Protein AF-A0AAT9LF57-F1 (afdb_monomer)

Secondary structure (DSSP, 8-state):
--EEEEESSS------SSS--PPEEEEEESS--EE-TTT--EE-TT-S--HHHHHHHHT--EEEE----HHHHHHHHTT-GGG---HHHHHHHHHHHTSS---

InterPro domains:
  IPR027417 P-loop containing nucleoside triphosphate hydrolase [G3DSA:3.40.50.300] (3-96)
  IPR027417 P-loop containing nucleoside triphosphate hydrolase [SSF52540] (7-80)
  IPR033756 Flagellum site-determining protein YlxH/ Fe-S cluster assembling factor NBP35 [PF10609] (22-80)
  IPR044304 Iron-sulfur protein NUBPL-like [PTHR42961] (22-81)

Organism: NCBI:txid3085328

Radius of gyration: 14.83 Å; Cα contacts (8 Å, |Δi|>4): 141; chains: 1; bounding box: 36×30×33 Å

Sequence (103 aa):
MKWVYIHNAVARLNVTDEIGVTPLLGLVENMAWVTCPKCGERIEPFGRAKAEELAQKLGVSVIGSLPLDERLTALADQGKIEEYRAAFLGSVSEIVEGRARPS

Nearest PDB structures (foldseek):
  6oby-assembly1_A  TM=8.305E-01  e=1.460E-06  Archaeoglobus fulgidus
  2ph1-assembly1_A  TM=8.147E-01  e=1.445E-05  Archaeoglobus fulgidus DSM 4304
  8zkc-assembly1_A-2  TM=8.249E-01  e=3.973E-05  Escherichia coli
  6g2g-assembly1_A  TM=6.116E-01  e=5.894E-04  Thermochaetoides thermophila DSM 1495
  6g2g-assembly1_B  TM=6.034E-01  e=1.620E-03  Thermochaetoides thermophila DSM 1495

pLDDT: mean 76.45, std 16.62, range [30.11, 94.06]

Mean predicted aligned error: 7.99 Å

Foldseek 3Di:
DADEAEPDDDDDDDDDPDDDDHDHQAYEYEQQWEQDPPPRDTHRPPDDDPRQVVCVVVVHYHQYYYHPDPVCVVCVVVVNNVPDDDPSVVSVVCSRVVVDHHD

Structure (mmCIF, N/CA/C/O backbone):
data_AF-A0AAT9LF57-F1
#
_entry.id   AF-A0AAT9LF57-F1
#
loop_
_atom_site.group_PDB
_atom_site.id
_atom_site.type_symbol
_atom_site.label_atom_id
_atom_site.label_alt_id
_atom_site.label_comp_id
_atom_site.label_asym_id
_atom_site.label_entity_id
_atom_site.label_seq_id
_atom_site.pdbx_PDB_ins_code
_atom_site.Cartn_x
_atom_site.Cartn_y
_atom_site.Cartn_z
_atom_site.occupancy
_atom_site.B_iso_or_equiv
_atom_site.auth_seq_id
_atom_site.auth_comp_id
_atom_site.auth_asym_id
_atom_site.auth_atom_id
_atom_site.pdbx_PDB_model_num
ATOM 1 N N . MET A 1 1 ? 7.142 -13.370 -15.753 1.00 44.16 1 MET A N 1
ATOM 2 C CA . MET A 1 1 ? 6.696 -13.060 -14.377 1.00 44.16 1 MET A CA 1
ATOM 3 C C . MET A 1 1 ? 6.868 -11.560 -14.170 1.00 44.16 1 MET A C 1
ATOM 5 O O . MET A 1 1 ? 7.870 -11.040 -14.643 1.00 44.16 1 MET A O 1
ATOM 9 N N . LYS A 1 2 ? 5.886 -10.852 -13.605 1.00 49.75 2 LYS A N 1
ATOM 10 C CA . LYS A 1 2 ? 5.921 -9.390 -13.417 1.00 49.75 2 LYS A CA 1
ATOM 11 C C . LYS A 1 2 ? 5.938 -9.070 -11.921 1.00 49.75 2 LYS A C 1
ATOM 13 O O . LYS A 1 2 ? 5.258 -9.767 -11.176 1.00 49.75 2 LYS A O 1
ATOM 18 N N . TRP A 1 3 ? 6.696 -8.055 -11.496 1.00 55.47 3 TRP A N 1
ATOM 19 C CA . TRP A 1 3 ? 6.924 -7.763 -10.073 1.00 55.47 3 TRP A CA 1
ATOM 20 C C . TRP A 1 3 ? 6.423 -6.382 -9.658 1.00 55.47 3 TRP A C 1
ATOM 22 O O . TRP A 1 3 ? 6.528 -5.412 -10.410 1.00 55.47 3 TRP A O 1
ATOM 32 N N . VAL A 1 4 ? 5.940 -6.319 -8.417 1.00 52.47 4 VAL A N 1
ATOM 33 C CA 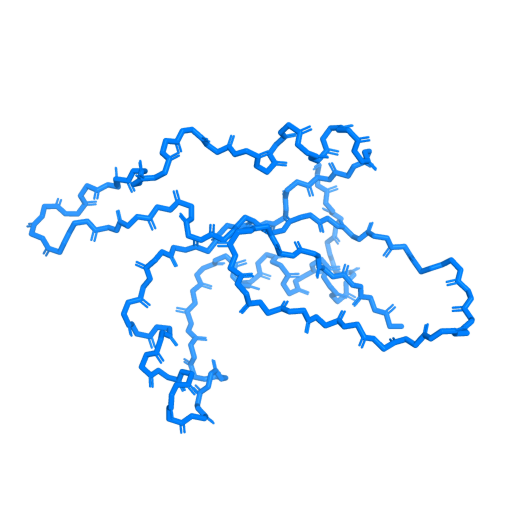. VAL A 1 4 ? 5.503 -5.113 -7.711 1.00 52.47 4 VAL A CA 1
ATOM 34 C C . VAL A 1 4 ? 6.237 -5.067 -6.374 1.00 52.47 4 VAL A C 1
ATOM 36 O O . VAL A 1 4 ? 6.252 -6.062 -5.652 1.00 52.47 4 VAL A O 1
ATOM 39 N N . TYR A 1 5 ? 6.857 -3.932 -6.051 1.00 56.66 5 TYR A N 1
ATOM 40 C CA . TYR A 1 5 ? 7.566 -3.740 -4.784 1.00 56.66 5 TYR A CA 1
ATOM 41 C C . TYR A 1 5 ? 6.692 -2.976 -3.788 1.00 56.66 5 TYR A C 1
ATOM 43 O O . TYR A 1 5 ? 6.117 -1.947 -4.140 1.00 56.66 5 TYR A O 1
ATOM 51 N N . ILE A 1 6 ? 6.622 -3.453 -2.543 1.00 60.81 6 ILE A N 1
ATOM 52 C CA . ILE A 1 6 ? 5.820 -2.845 -1.476 1.00 60.81 6 ILE A CA 1
ATOM 53 C C . ILE A 1 6 ? 6.743 -2.137 -0.474 1.00 60.81 6 ILE A C 1
ATOM 55 O O . ILE A 1 6 ? 7.633 -2.764 0.099 1.00 60.81 6 ILE A O 1
ATOM 59 N N . HIS A 1 7 ? 6.532 -0.840 -0.234 1.00 52.91 7 HIS A N 1
ATOM 60 C CA . HIS A 1 7 ? 7.312 -0.055 0.733 1.00 52.91 7 HIS A CA 1
ATOM 61 C C . HIS A 1 7 ? 6.571 0.062 2.085 1.00 52.91 7 HIS A C 1
ATOM 63 O O . HIS A 1 7 ? 5.416 0.470 2.103 1.00 52.91 7 HIS A O 1
ATOM 69 N N . ASN A 1 8 ? 7.241 -0.258 3.206 1.00 56.06 8 ASN A N 1
ATOM 70 C CA . ASN A 1 8 ? 6.798 -0.111 4.616 1.00 56.06 8 ASN A CA 1
ATOM 71 C C . ASN A 1 8 ? 5.771 -1.114 5.227 1.00 56.06 8 ASN A C 1
ATOM 73 O O . ASN A 1 8 ? 5.212 -0.825 6.280 1.00 56.06 8 ASN A O 1
ATOM 77 N N . ALA A 1 9 ? 5.579 -2.330 4.693 1.00 40.50 9 ALA A N 1
ATOM 78 C CA . ALA A 1 9 ? 5.226 -3.509 5.522 1.00 40.50 9 ALA A CA 1
ATOM 79 C C . ALA A 1 9 ? 6.191 -4.646 5.243 1.00 40.50 9 ALA A C 1
ATOM 81 O O . ALA A 1 9 ? 6.667 -4.822 4.123 1.00 40.50 9 ALA A O 1
ATOM 82 N N . VAL A 1 10 ? 6.437 -5.459 6.264 1.00 36.34 10 VAL A N 1
ATOM 83 C CA . VAL A 1 10 ? 7.127 -6.731 6.099 1.00 36.34 10 VAL A CA 1
ATOM 84 C C . VAL A 1 10 ? 6.244 -7.670 5.271 1.00 36.34 10 VAL A C 1
ATOM 86 O O . VAL A 1 10 ? 5.332 -8.294 5.794 1.00 36.34 10 VAL A O 1
ATOM 89 N N . ALA A 1 11 ? 6.554 -7.782 3.981 1.00 31.45 11 ALA A N 1
ATOM 90 C CA . ALA A 1 11 ? 6.488 -9.021 3.214 1.00 31.45 11 ALA A CA 1
ATOM 91 C C . ALA A 1 11 ? 7.521 -8.933 2.079 1.00 31.45 11 ALA A C 1
ATOM 93 O O . ALA A 1 11 ? 7.311 -8.291 1.052 1.00 31.45 11 ALA A O 1
ATOM 94 N N . ARG A 1 12 ? 8.685 -9.556 2.298 1.00 33.50 12 ARG A N 1
ATOM 95 C CA . ARG A 1 12 ? 9.664 -9.841 1.242 1.00 33.50 12 ARG A CA 1
ATOM 96 C C . ARG A 1 12 ? 9.081 -10.928 0.340 1.00 33.50 12 ARG A C 1
ATOM 98 O O . ARG A 1 12 ? 8.807 -12.018 0.830 1.00 33.50 12 ARG A O 1
ATOM 105 N N . LEU A 1 13 ? 9.008 -10.684 -0.965 1.00 30.11 13 LEU A N 1
ATOM 106 C CA . LEU A 1 13 ? 9.039 -11.760 -1.954 1.00 30.11 13 LEU A CA 1
ATOM 107 C C . LEU A 1 13 ? 10.364 -11.655 -2.700 1.00 30.11 13 LEU A C 1
ATOM 109 O O . LEU A 1 13 ? 10.537 -10.821 -3.581 1.00 30.11 13 LEU A O 1
ATOM 113 N N . ASN A 1 14 ? 11.310 -12.477 -2.254 1.00 35.09 14 ASN A N 1
ATOM 114 C CA . ASN A 1 14 ? 12.622 -12.659 -2.852 1.00 35.09 14 ASN A CA 1
ATOM 115 C C . ASN A 1 14 ? 12.754 -14.147 -3.191 1.00 35.09 14 ASN A C 1
ATOM 117 O O . ASN A 1 14 ? 12.786 -14.958 -2.269 1.00 35.09 14 ASN A O 1
ATOM 121 N N . VAL A 1 15 ? 12.797 -14.488 -4.481 1.00 41.19 15 VAL A N 1
ATOM 122 C CA . VAL A 1 15 ? 13.261 -15.773 -5.050 1.00 41.19 15 VAL A CA 1
ATOM 123 C C . VAL A 1 15 ? 13.661 -15.396 -6.493 1.00 41.19 15 VAL A C 1
ATOM 125 O O . VAL A 1 15 ? 12.796 -14.914 -7.216 1.00 41.19 15 VAL A O 1
ATOM 128 N N . THR A 1 16 ? 14.908 -15.408 -6.973 1.00 37.91 16 THR A N 1
ATOM 129 C CA . THR A 1 16 ? 16.064 -16.308 -6.796 1.00 37.91 16 THR A CA 1
ATOM 130 C C . THR A 1 16 ? 17.396 -15.589 -7.075 1.00 37.91 16 THR A C 1
ATOM 132 O O . THR A 1 16 ? 17.428 -14.606 -7.810 1.00 37.91 16 THR A O 1
ATOM 135 N N . ASP A 1 17 ? 18.501 -16.154 -6.577 1.00 49.41 17 ASP A N 1
ATOM 136 C CA . ASP A 1 17 ? 19.908 -15.774 -6.830 1.00 49.41 17 ASP A CA 1
ATOM 137 C C . ASP A 1 17 ? 20.430 -16.055 -8.260 1.00 49.41 17 ASP A C 1
ATOM 139 O O . ASP A 1 17 ? 21.631 -16.032 -8.515 1.00 49.41 17 ASP A O 1
ATOM 143 N N . GLU A 1 18 ? 19.557 -16.283 -9.237 1.00 55.09 18 GLU A N 1
ATOM 144 C CA . GLU A 1 18 ? 19.947 -16.522 -10.626 1.00 55.09 18 GLU A CA 1
ATOM 145 C C . GLU A 1 18 ? 18.876 -15.926 -11.555 1.00 55.09 18 GLU A C 1
ATOM 147 O O . GLU A 1 18 ? 17.688 -16.017 -11.248 1.00 55.09 18 GLU A O 1
ATOM 152 N N . ILE A 1 19 ? 19.294 -15.409 -12.721 1.00 49.22 19 ILE A N 1
ATOM 153 C CA . ILE A 1 19 ? 18.467 -15.178 -13.929 1.00 49.22 19 ILE A CA 1
ATOM 154 C C . ILE A 1 19 ? 17.795 -13.789 -14.058 1.00 49.22 19 ILE A C 1
ATOM 156 O O . ILE A 1 19 ? 16.724 -13.529 -13.527 1.00 49.22 19 ILE A O 1
ATOM 160 N N . GLY A 1 20 ? 18.363 -12.959 -14.945 1.00 50.62 20 GLY A N 1
ATOM 161 C CA . GLY A 1 20 ? 17.619 -12.014 -15.796 1.00 50.62 20 GLY A CA 1
ATOM 162 C C . GLY A 1 20 ? 17.136 -10.698 -15.169 1.00 50.62 20 GLY A C 1
ATOM 163 O O . GLY A 1 20 ? 16.480 -10.661 -14.133 1.00 50.62 20 GLY A O 1
ATOM 164 N N . VAL A 1 21 ? 17.385 -9.584 -15.868 1.00 57.00 21 VAL A N 1
ATOM 165 C CA . VAL A 1 21 ? 16.790 -8.277 -15.542 1.00 57.00 21 VAL A CA 1
ATOM 166 C C . VAL A 1 21 ? 15.272 -8.388 -15.697 1.00 57.00 21 VAL A C 1
ATOM 168 O O . VAL A 1 21 ? 14.762 -8.423 -16.817 1.00 57.00 21 VAL A O 1
ATOM 171 N N . THR A 1 22 ? 14.540 -8.469 -14.586 1.00 63.12 22 THR A N 1
ATOM 172 C CA . THR A 1 22 ? 13.074 -8.445 -14.623 1.00 63.12 22 THR A CA 1
ATOM 173 C C . THR A 1 22 ? 12.585 -7.006 -14.444 1.00 63.12 22 THR A C 1
ATOM 175 O O . THR A 1 22 ? 13.028 -6.340 -13.507 1.00 63.12 22 THR A O 1
ATOM 178 N N . PRO A 1 23 ? 11.697 -6.493 -15.317 1.00 71.62 23 PRO A N 1
ATOM 179 C CA . PRO A 1 23 ? 11.261 -5.104 -15.249 1.00 71.62 23 PRO A CA 1
ATOM 180 C C . PRO A 1 23 ? 10.450 -4.833 -13.978 1.00 71.62 23 PRO A C 1
ATOM 182 O O . PRO A 1 23 ? 9.462 -5.518 -13.694 1.00 71.62 23 PRO A O 1
ATOM 185 N N . LEU A 1 24 ? 10.865 -3.805 -13.238 1.00 76.31 24 LEU A N 1
ATOM 186 C CA . LEU A 1 24 ? 10.108 -3.238 -12.129 1.00 76.31 24 LEU A CA 1
ATOM 187 C C . LEU A 1 24 ? 8.897 -2.489 -12.697 1.00 76.31 24 LEU A C 1
ATOM 189 O O . LEU A 1 24 ? 9.065 -1.549 -13.468 1.00 76.31 24 LEU A O 1
ATOM 193 N N . LEU A 1 25 ? 7.681 -2.909 -12.336 1.00 83.25 25 LEU A N 1
ATOM 194 C CA . LEU A 1 25 ? 6.463 -2.271 -12.849 1.00 83.25 25 LEU A CA 1
ATOM 195 C C . LEU A 1 25 ? 6.096 -0.979 -12.118 1.00 83.25 25 LEU A C 1
ATOM 197 O O . LEU A 1 25 ? 5.432 -0.123 -12.691 1.00 83.25 25 LEU A O 1
ATOM 201 N N . GLY A 1 26 ? 6.471 -0.866 -10.848 1.00 84.50 26 GLY A N 1
ATOM 202 C CA . GLY A 1 26 ? 6.079 0.249 -10.002 1.00 84.50 26 GLY A CA 1
ATOM 203 C C . GLY A 1 26 ? 6.128 -0.094 -8.523 1.00 84.50 26 GLY A C 1
ATOM 204 O O . GLY A 1 26 ? 6.438 -1.227 -8.131 1.00 84.50 26 GLY A O 1
ATOM 205 N N . LEU A 1 27 ? 5.820 0.910 -7.709 1.00 84.94 27 LEU A N 1
ATOM 206 C CA . LEU A 1 27 ? 5.785 0.809 -6.256 1.00 84.94 27 LEU A CA 1
ATOM 207 C C . LEU A 1 27 ? 4.348 0.779 -5.750 1.00 84.94 27 LEU A C 1
ATOM 209 O O . LEU A 1 27 ? 3.496 1.521 -6.229 1.00 84.94 27 LEU A O 1
ATOM 213 N N . VAL A 1 28 ? 4.097 -0.044 -4.741 1.00 85.75 28 VAL A N 1
ATOM 214 C CA . VAL A 1 28 ? 2.894 0.048 -3.920 1.00 85.75 28 VAL A CA 1
ATOM 215 C C . VAL A 1 28 ? 3.297 0.570 -2.550 1.00 85.75 28 VAL A C 1
ATOM 217 O O . VAL A 1 28 ? 4.165 0.004 -1.882 1.00 85.75 28 VAL A O 1
ATOM 220 N N . GLU A 1 29 ? 2.681 1.663 -2.121 1.00 84.00 29 GLU A N 1
ATOM 221 C CA . GLU A 1 29 ? 2.892 2.167 -0.769 1.00 84.00 29 GLU A CA 1
ATOM 222 C C . GLU A 1 29 ? 2.064 1.355 0.216 1.00 84.00 29 GLU A C 1
ATOM 224 O O . GLU A 1 29 ? 0.868 1.178 0.011 1.00 84.00 29 GLU A O 1
ATOM 229 N N . ASN A 1 30 ? 2.667 0.865 1.293 1.00 83.75 30 ASN A N 1
ATOM 230 C CA . ASN A 1 30 ? 1.933 0.172 2.335 1.00 83.75 30 ASN A CA 1
ATOM 231 C C . ASN A 1 30 ? 1.705 1.031 3.578 1.00 83.75 30 ASN A C 1
ATOM 233 O O . ASN A 1 30 ? 2.542 1.860 3.926 1.00 83.75 30 ASN A O 1
ATOM 237 N N . MET A 1 31 ? 0.570 0.787 4.250 1.00 82.69 31 MET A N 1
ATOM 238 C CA . MET A 1 31 ? 0.117 1.526 5.431 1.00 82.69 31 MET A CA 1
ATOM 239 C C . MET A 1 31 ? 0.075 3.040 5.180 1.00 82.69 31 MET A C 1
ATOM 241 O O . MET A 1 31 ? 0.413 3.838 6.051 1.00 82.69 31 MET A O 1
ATOM 245 N N . ALA A 1 32 ? -0.345 3.427 3.974 1.00 86.94 32 ALA A N 1
ATOM 246 C CA . ALA A 1 32 ? -0.326 4.810 3.514 1.00 86.94 32 ALA A CA 1
ATOM 247 C C . ALA A 1 32 ? -1.280 5.704 4.328 1.00 86.94 32 ALA A C 1
ATOM 249 O O . ALA A 1 32 ? -0.961 6.848 4.633 1.00 86.94 32 ALA A O 1
ATOM 250 N N . TRP A 1 33 ? -2.436 5.173 4.732 1.00 89.00 33 TRP A N 1
ATOM 251 C CA . TRP A 1 33 ? -3.369 5.860 5.626 1.00 89.00 33 TRP A CA 1
ATOM 252 C C . TRP A 1 33 ? -4.157 4.867 6.477 1.00 89.00 33 TRP A C 1
ATOM 254 O O . TRP A 1 33 ? -4.265 3.688 6.148 1.00 89.00 33 TRP A O 1
ATOM 264 N N . VAL A 1 34 ? -4.776 5.364 7.541 1.00 90.81 34 VAL A N 1
ATOM 265 C CA . VAL A 1 34 ? -5.864 4.693 8.257 1.00 90.81 34 VAL A CA 1
ATOM 266 C C . VAL A 1 34 ? -7.124 5.540 8.123 1.00 90.81 34 VAL A C 1
ATOM 268 O O . VAL A 1 34 ? -7.062 6.769 8.118 1.00 90.81 34 VAL A O 1
ATOM 271 N N . THR A 1 35 ? -8.279 4.897 7.969 1.00 90.38 35 THR A N 1
ATOM 272 C CA . THR A 1 35 ? -9.564 5.608 7.961 1.00 90.38 35 THR A CA 1
ATOM 273 C C . THR A 1 35 ? -10.125 5.598 9.373 1.00 90.38 35 THR A C 1
ATOM 275 O O . THR A 1 35 ? -10.309 4.528 9.950 1.00 90.38 35 THR A O 1
ATOM 278 N N . CYS A 1 36 ? -10.398 6.771 9.943 1.00 89.69 36 CYS A N 1
ATOM 279 C CA . CYS A 1 36 ? -11.007 6.864 11.262 1.00 89.69 36 CYS A CA 1
ATOM 280 C C . CYS A 1 36 ? -12.387 6.185 11.242 1.00 89.69 36 CYS A C 1
ATOM 282 O O . CYS A 1 36 ? -13.268 6.635 10.504 1.00 89.69 36 CYS A O 1
ATOM 284 N N . PRO A 1 37 ? -12.639 5.163 12.081 1.00 87.69 37 PRO A N 1
ATOM 285 C CA . PRO A 1 37 ? -13.905 4.431 12.059 1.00 87.69 37 PRO A CA 1
ATOM 286 C C . PRO A 1 37 ? -15.091 5.270 12.558 1.00 87.69 37 PRO A C 1
ATOM 288 O O . PRO A 1 37 ? -16.237 4.865 12.398 1.00 87.69 37 PRO A O 1
ATOM 291 N N . LYS A 1 38 ? -14.832 6.432 13.178 1.00 90.62 38 LYS A N 1
ATOM 292 C CA . LYS A 1 38 ? -15.869 7.315 13.731 1.00 90.62 38 LYS A CA 1
ATOM 293 C C . LYS A 1 38 ? -16.296 8.431 12.780 1.00 90.62 38 LYS A C 1
ATOM 295 O O . LYS A 1 38 ? -17.483 8.723 12.706 1.00 90.62 38 LYS A O 1
ATOM 300 N N . CYS A 1 39 ? -15.349 9.073 12.095 1.00 93.81 39 CYS A N 1
ATOM 301 C CA . CYS A 1 39 ? -15.626 10.237 11.241 1.00 93.81 39 CYS A CA 1
ATOM 302 C C . CYS A 1 39 ? -15.291 10.024 9.759 1.00 93.81 39 CYS A C 1
ATOM 304 O O . CYS A 1 39 ? -15.619 10.879 8.945 1.00 93.81 39 CYS A O 1
ATOM 306 N N . GLY A 1 40 ? -14.642 8.913 9.392 1.00 91.19 40 GLY A N 1
ATOM 307 C CA . GLY A 1 40 ? -14.232 8.636 8.012 1.00 91.19 40 GLY A CA 1
ATOM 308 C C . GLY A 1 40 ? -13.020 9.439 7.531 1.00 91.19 40 GLY A C 1
ATOM 309 O O . GLY A 1 40 ? -12.621 9.303 6.375 1.00 91.19 40 GLY A O 1
ATOM 310 N N . GLU A 1 41 ? -12.417 10.261 8.393 1.00 94.06 41 GLU A N 1
ATOM 311 C CA . GLU A 1 41 ? -11.219 11.028 8.058 1.00 94.06 41 GLU A CA 1
ATOM 312 C C . GLU A 1 41 ? -10.040 10.099 7.755 1.00 94.06 41 GLU A C 1
ATOM 314 O O . GLU A 1 41 ? -9.810 9.108 8.456 1.00 94.06 41 GLU A O 1
ATOM 319 N N . ARG A 1 42 ? -9.289 10.427 6.701 1.00 91.56 42 ARG A N 1
ATOM 320 C CA . ARG A 1 42 ? -8.035 9.748 6.381 1.00 91.56 42 ARG A CA 1
ATOM 321 C C . ARG A 1 42 ? -6.920 10.362 7.206 1.00 91.56 42 ARG A C 1
ATOM 323 O O . ARG A 1 42 ? -6.671 11.558 7.120 1.00 91.56 42 ARG A O 1
ATOM 330 N N . ILE A 1 43 ? -6.248 9.519 7.971 1.00 91.00 43 ILE A N 1
ATOM 331 C CA . ILE A 1 43 ? -5.122 9.895 8.816 1.00 91.00 43 ILE A CA 1
ATOM 332 C C . ILE A 1 43 ? -3.878 9.239 8.225 1.00 91.00 43 ILE A C 1
ATOM 334 O O . ILE A 1 43 ? -3.901 8.045 7.932 1.00 91.00 43 ILE A O 1
ATOM 338 N N . GLU A 1 44 ? -2.802 10.004 8.064 1.00 90.56 44 GLU A N 1
ATOM 339 C CA . GLU A 1 44 ? -1.487 9.514 7.635 1.00 90.56 44 GLU A CA 1
ATOM 340 C C . GLU A 1 44 ? -0.619 9.255 8.883 1.00 90.56 44 GLU A C 1
ATOM 342 O O . GLU A 1 44 ? 0.094 10.154 9.337 1.00 90.56 44 GLU A O 1
ATOM 347 N N . PRO A 1 45 ? -0.677 8.056 9.502 1.00 83.12 45 PRO A N 1
ATOM 348 C CA . PRO A 1 45 ? -0.049 7.812 10.806 1.00 83.12 45 PRO A CA 1
ATOM 349 C C . PRO A 1 45 ? 1.480 7.928 10.769 1.00 83.12 45 PRO A C 1
ATOM 351 O O . PRO A 1 45 ? 2.104 8.196 11.793 1.00 83.12 45 PRO A O 1
ATOM 354 N N . PHE A 1 46 ? 2.081 7.744 9.591 1.00 82.44 46 PHE A N 1
ATOM 355 C CA . PHE A 1 46 ? 3.526 7.816 9.371 1.00 82.44 46 PHE A CA 1
ATOM 356 C C . PHE A 1 46 ? 3.962 9.109 8.663 1.00 82.44 46 PHE A C 1
ATOM 358 O O . PHE A 1 46 ? 5.121 9.232 8.256 1.00 82.44 46 PHE A O 1
ATOM 365 N N . GLY A 1 47 ? 3.051 10.081 8.556 1.00 80.75 47 GLY A N 1
ATOM 366 C CA . GLY A 1 47 ? 3.255 11.328 7.831 1.00 80.75 47 GLY A CA 1
ATOM 367 C C . GLY A 1 47 ? 3.204 11.148 6.314 1.00 80.75 47 GLY A C 1
ATOM 368 O O . GLY A 1 47 ? 2.695 10.153 5.805 1.00 80.75 47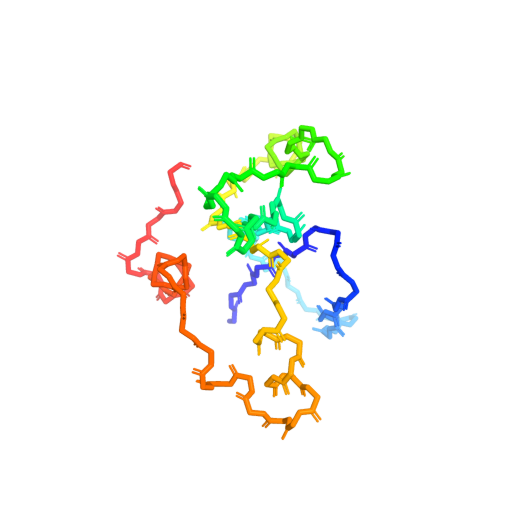 GLY A O 1
ATOM 369 N N . ARG A 1 48 ? 3.745 12.142 5.604 1.00 75.38 48 ARG A N 1
ATOM 370 C CA . ARG A 1 48 ? 3.666 12.260 4.144 1.00 75.38 48 ARG A CA 1
ATOM 371 C C . ARG A 1 48 ? 4.149 10.994 3.427 1.00 75.38 48 ARG A C 1
ATOM 373 O O . ARG A 1 48 ? 5.220 10.475 3.750 1.00 75.38 48 ARG A O 1
ATOM 380 N N . ALA A 1 49 ? 3.398 10.596 2.399 1.00 73.50 49 ALA A N 1
ATOM 381 C CA . ALA A 1 49 ? 3.742 9.522 1.470 1.00 73.50 49 ALA A CA 1
ATOM 382 C C . ALA A 1 49 ? 5.203 9.610 0.992 1.00 73.50 49 ALA A C 1
ATOM 384 O O . ALA A 1 49 ? 5.653 10.646 0.491 1.00 73.50 49 ALA A O 1
ATOM 385 N N . LYS A 1 50 ? 5.943 8.509 1.152 1.00 78.88 50 LYS A N 1
ATOM 386 C CA . LYS A 1 50 ? 7.366 8.381 0.781 1.00 78.88 50 LYS A CA 1
ATOM 387 C C . LYS A 1 50 ? 7.556 7.601 -0.512 1.00 78.88 50 LYS A C 1
ATOM 389 O O . LYS A 1 50 ? 8.633 7.661 -1.107 1.00 78.88 50 LYS A O 1
ATOM 394 N N . ALA A 1 51 ? 6.530 6.870 -0.950 1.00 81.69 51 ALA A N 1
ATOM 395 C CA . ALA A 1 51 ? 6.607 6.062 -2.158 1.00 81.69 51 ALA A CA 1
ATOM 396 C C . ALA A 1 51 ? 6.907 6.903 -3.405 1.00 81.69 51 ALA A C 1
ATOM 398 O O . ALA A 1 51 ? 7.706 6.467 -4.221 1.00 81.69 51 ALA A O 1
ATOM 399 N N . GLU A 1 52 ? 6.368 8.120 -3.512 1.00 84.38 52 GLU A N 1
ATOM 400 C CA . GLU A 1 52 ? 6.630 9.032 -4.640 1.00 84.38 52 GLU A CA 1
ATOM 401 C C . GLU A 1 52 ? 8.108 9.429 -4.762 1.00 84.38 52 GLU A C 1
ATOM 403 O O . GLU A 1 52 ? 8.687 9.404 -5.848 1.00 84.38 52 GLU A 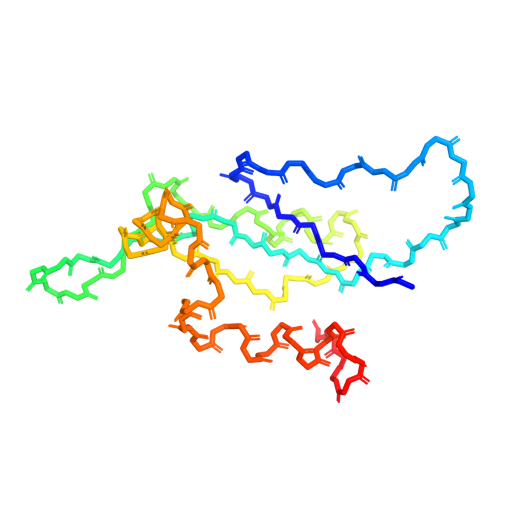O 1
ATOM 408 N N . GLU A 1 53 ? 8.765 9.744 -3.643 1.00 84.75 53 GLU A N 1
ATOM 409 C CA . GLU A 1 53 ? 10.189 10.099 -3.647 1.00 84.75 53 GLU A CA 1
ATOM 410 C C . GLU A 1 53 ? 11.054 8.907 -4.086 1.00 84.75 53 GLU A C 1
ATOM 412 O O . GLU A 1 53 ? 12.012 9.055 -4.850 1.00 84.75 53 GLU A O 1
ATOM 417 N N . LEU A 1 54 ? 10.709 7.704 -3.618 1.00 81.94 54 LEU A N 1
ATOM 418 C CA . LEU A 1 54 ? 11.398 6.479 -4.008 1.00 81.94 54 LEU A CA 1
ATOM 419 C C . LEU A 1 54 ? 11.118 6.110 -5.473 1.00 81.94 54 LEU A C 1
ATOM 421 O O . LEU A 1 54 ? 12.034 5.690 -6.175 1.00 81.94 54 LEU A O 1
ATOM 425 N N . ALA A 1 55 ? 9.886 6.302 -5.942 1.00 82.75 55 ALA A N 1
ATOM 426 C CA . ALA A 1 55 ? 9.466 6.046 -7.315 1.00 82.75 55 ALA A CA 1
ATOM 427 C C . ALA A 1 55 ? 10.293 6.892 -8.294 1.00 82.75 55 ALA A C 1
ATOM 429 O O . ALA A 1 55 ? 10.905 6.351 -9.216 1.00 82.75 55 ALA A O 1
ATOM 430 N N . GLN A 1 56 ? 10.450 8.187 -7.998 1.00 86.31 56 GLN A N 1
ATOM 431 C CA . GLN A 1 56 ? 11.309 9.098 -8.760 1.00 86.31 56 GLN A CA 1
ATOM 432 C C . GLN A 1 56 ? 12.771 8.638 -8.791 1.00 86.31 56 GLN A C 1
ATOM 434 O O . GLN A 1 56 ? 13.386 8.613 -9.856 1.00 86.31 56 GLN A O 1
ATOM 439 N N . LYS A 1 57 ? 13.329 8.230 -7.643 1.00 82.19 57 LYS A N 1
ATOM 440 C CA . LYS A 1 57 ? 14.711 7.722 -7.551 1.00 82.19 57 LYS A CA 1
ATOM 441 C C . LYS A 1 57 ? 14.933 6.442 -8.360 1.00 82.19 57 LYS A C 1
ATOM 443 O O . LYS A 1 57 ? 16.036 6.221 -8.850 1.00 82.19 57 LYS A O 1
ATOM 448 N N . LEU A 1 58 ? 13.906 5.603 -8.478 1.00 79.44 58 LEU A N 1
ATOM 449 C CA . LEU A 1 5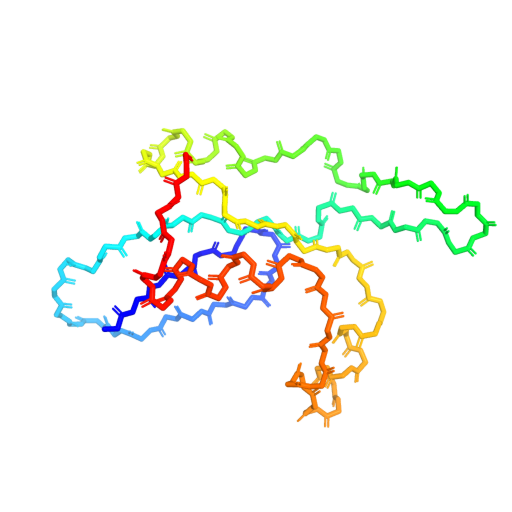8 ? 13.951 4.326 -9.192 1.00 79.44 58 LEU A CA 1
ATOM 450 C C . LEU A 1 58 ? 13.506 4.430 -10.661 1.00 79.44 58 LEU A C 1
ATOM 452 O O . LEU A 1 58 ? 13.610 3.442 -11.385 1.00 79.44 58 LEU A O 1
ATOM 456 N N . GLY A 1 59 ? 13.025 5.595 -11.109 1.00 82.56 59 GLY A N 1
ATOM 457 C CA . GLY A 1 59 ? 12.517 5.790 -12.469 1.00 82.56 59 GLY A CA 1
ATOM 458 C C . GLY A 1 59 ? 11.237 5.001 -12.762 1.00 82.56 59 GLY A C 1
ATOM 459 O O . GLY A 1 59 ? 11.042 4.550 -13.889 1.00 82.56 59 GLY A O 1
ATOM 460 N N . VAL A 1 60 ? 10.389 4.802 -11.751 1.00 83.69 60 VAL A N 1
ATOM 461 C CA . VAL A 1 60 ? 9.100 4.095 -11.857 1.00 83.69 60 VAL A CA 1
ATOM 462 C C . VAL A 1 60 ? 7.977 4.925 -11.235 1.00 83.69 60 VAL A C 1
ATOM 464 O O . VAL A 1 60 ? 8.250 5.939 -10.600 1.00 83.69 60 VAL A O 1
ATOM 467 N N . SER A 1 61 ? 6.724 4.489 -11.383 1.00 86.88 61 SER A N 1
ATOM 468 C CA . SER A 1 61 ? 5.553 5.153 -10.789 1.00 86.88 61 SER A CA 1
ATOM 469 C C . SER A 1 61 ? 5.064 4.441 -9.527 1.00 86.88 61 SER A C 1
ATOM 471 O O . SER A 1 61 ? 5.260 3.230 -9.358 1.00 86.88 61 SER A O 1
ATOM 473 N N . VAL A 1 62 ? 4.366 5.172 -8.656 1.00 86.25 62 VAL A N 1
ATOM 474 C CA . VAL A 1 62 ? 3.507 4.558 -7.636 1.00 86.25 62 VAL A CA 1
ATOM 475 C C . VAL A 1 62 ? 2.245 4.048 -8.330 1.00 86.25 62 VAL A C 1
ATOM 477 O O . VAL A 1 62 ? 1.533 4.802 -8.984 1.00 86.25 62 VAL A O 1
ATOM 480 N N . ILE A 1 63 ? 1.977 2.751 -8.217 1.00 87.19 63 ILE A N 1
ATOM 481 C CA . ILE A 1 63 ? 0.870 2.072 -8.908 1.00 87.19 63 ILE A CA 1
ATOM 482 C C . ILE A 1 63 ? -0.271 1.682 -7.966 1.00 87.19 63 ILE A C 1
ATOM 484 O O . ILE A 1 63 ? -1.302 1.188 -8.414 1.00 87.19 63 ILE A O 1
ATOM 488 N N . GLY A 1 64 ? -0.104 1.901 -6.662 1.00 86.25 64 GLY A N 1
ATOM 489 C CA . GLY A 1 64 ? -1.146 1.675 -5.672 1.00 86.25 64 GLY A CA 1
ATOM 490 C C . GLY A 1 64 ? -0.706 2.049 -4.263 1.00 86.25 64 GLY A C 1
ATOM 491 O O . GLY A 1 64 ? 0.482 2.206 -3.985 1.00 86.25 64 GLY A O 1
ATOM 492 N N . SER A 1 65 ? -1.679 2.142 -3.363 1.00 86.31 65 SER A N 1
ATOM 493 C CA . SER A 1 65 ? -1.440 2.436 -1.953 1.00 86.31 65 SER A CA 1
ATOM 494 C C . SER A 1 65 ? -2.408 1.625 -1.087 1.00 86.31 65 SER A C 1
ATOM 496 O O . SER A 1 65 ? -3.615 1.608 -1.331 1.00 86.31 65 SER A O 1
ATOM 498 N N . LEU A 1 66 ? -1.866 0.936 -0.090 1.00 86.44 66 LEU A N 1
ATOM 499 C CA . LEU A 1 66 ? -2.562 0.058 0.842 1.00 86.44 66 LEU A CA 1
ATOM 500 C C . LEU A 1 66 ? -2.858 0.813 2.147 1.00 86.44 66 LEU A C 1
ATOM 502 O O . LEU A 1 66 ? -1.923 1.337 2.762 1.00 86.44 66 LEU A O 1
ATOM 506 N N . PRO A 1 67 ? -4.118 0.846 2.613 1.00 87.56 67 PRO A N 1
ATOM 507 C CA . PRO A 1 67 ? -4.433 1.355 3.939 1.00 87.56 67 PRO A CA 1
ATOM 508 C C . PRO A 1 67 ? -3.971 0.396 5.042 1.00 87.56 67 PRO A C 1
ATOM 510 O O . PRO A 1 67 ? -3.827 -0.807 4.830 1.00 87.56 67 PRO A O 1
ATOM 513 N N . LEU A 1 68 ? -3.822 0.928 6.253 1.00 86.88 68 LEU A N 1
ATOM 514 C CA . LEU A 1 68 ? -3.857 0.143 7.480 1.00 86.88 68 LEU A CA 1
ATOM 515 C C . LEU A 1 68 ? -5.318 -0.280 7.727 1.00 86.88 68 LEU A C 1
ATOM 517 O O . LEU A 1 68 ? -6.114 0.506 8.241 1.00 86.88 68 LEU A O 1
ATOM 521 N N . ASP A 1 69 ? -5.674 -1.494 7.307 1.00 86.62 69 ASP A N 1
ATOM 522 C CA . ASP A 1 69 ? -7.030 -2.049 7.412 1.00 86.62 69 ASP A CA 1
ATOM 523 C C . ASP A 1 69 ? -7.028 -3.325 8.266 1.00 86.62 69 ASP A C 1
ATOM 525 O O . ASP A 1 69 ? -6.348 -4.303 7.957 1.00 86.62 69 ASP A O 1
ATOM 529 N N . GLU A 1 70 ? -7.820 -3.324 9.337 1.00 87.12 70 GLU A N 1
ATOM 530 C CA . GLU A 1 70 ? -8.000 -4.475 10.227 1.00 87.12 70 GLU A CA 1
ATOM 531 C C . GLU A 1 70 ? -8.534 -5.715 9.496 1.00 87.12 70 GLU A C 1
ATOM 533 O O . GLU A 1 70 ? -8.180 -6.839 9.848 1.00 87.12 70 GLU A O 1
ATOM 538 N N . ARG A 1 71 ? -9.339 -5.528 8.442 1.00 87.75 71 ARG A N 1
ATOM 539 C CA . ARG A 1 71 ? -9.895 -6.623 7.637 1.00 87.75 71 ARG A CA 1
ATOM 540 C C . ARG A 1 71 ? -8.812 -7.321 6.838 1.00 87.75 71 ARG A C 1
ATOM 542 O O . ARG A 1 71 ? -8.848 -8.542 6.719 1.00 87.75 71 ARG A O 1
ATOM 549 N N . LEU A 1 72 ? -7.857 -6.555 6.307 1.00 87.19 72 LEU A N 1
ATOM 550 C CA . LEU A 1 72 ? -6.716 -7.103 5.582 1.00 87.19 72 LEU A CA 1
ATOM 551 C C . LEU A 1 72 ? -5.900 -8.016 6.503 1.00 87.19 72 LEU A C 1
ATOM 553 O O . LEU A 1 72 ? -5.626 -9.157 6.140 1.00 87.19 72 LEU A O 1
ATOM 557 N N . THR A 1 73 ? -5.583 -7.542 7.712 1.00 86.06 73 THR A N 1
ATOM 558 C CA . THR A 1 73 ? -4.858 -8.326 8.723 1.00 86.06 73 THR A CA 1
ATOM 559 C C . THR A 1 73 ? -5.643 -9.567 9.143 1.00 86.06 73 THR A C 1
ATOM 561 O O . THR A 1 73 ? -5.110 -10.670 9.112 1.00 86.06 73 THR A O 1
ATOM 564 N N . ALA A 1 74 ? -6.935 -9.421 9.452 1.00 89.44 74 ALA A N 1
ATOM 565 C CA . ALA A 1 74 ? -7.770 -10.537 9.888 1.00 89.44 74 ALA A CA 1
ATOM 566 C C . ALA A 1 74 ? -7.909 -11.633 8.819 1.00 89.44 74 ALA A C 1
ATOM 568 O O . ALA A 1 74 ? -7.906 -12.818 9.152 1.00 89.44 74 ALA A O 1
ATOM 569 N N . LEU A 1 75 ? -8.035 -11.257 7.542 1.00 89.06 75 LEU A N 1
ATOM 570 C CA . LEU A 1 75 ? -8.080 -12.207 6.429 1.00 89.06 75 LEU A CA 1
ATOM 571 C C . LEU A 1 75 ? -6.721 -12.871 6.194 1.00 89.06 75 LEU A C 1
ATOM 573 O O . LEU A 1 75 ? -6.681 -14.067 5.914 1.00 89.06 75 LEU A O 1
ATOM 577 N N . ALA A 1 76 ? -5.618 -12.130 6.345 1.00 86.81 76 ALA A N 1
ATOM 578 C CA . ALA A 1 76 ? -4.271 -12.691 6.265 1.00 86.81 76 ALA A CA 1
ATOM 579 C C . ALA A 1 76 ? -4.044 -13.765 7.341 1.00 86.81 76 ALA A C 1
ATOM 581 O O . ALA A 1 76 ? -3.634 -14.876 7.008 1.00 86.81 76 ALA A O 1
ATOM 582 N N . ASP A 1 77 ? -4.397 -13.475 8.597 1.00 87.44 77 ASP A N 1
ATOM 583 C CA . ASP A 1 77 ? -4.255 -14.407 9.726 1.00 87.44 77 ASP A CA 1
ATOM 584 C C . ASP A 1 77 ? -5.116 -15.671 9.560 1.00 87.44 77 ASP A C 1
ATOM 586 O O . ASP A 1 77 ? -4.760 -16.750 10.032 1.00 87.44 77 ASP A O 1
ATOM 590 N N . GLN A 1 78 ? -6.246 -15.556 8.858 1.00 93.06 78 GLN A N 1
ATOM 591 C CA . GLN A 1 78 ? -7.139 -16.675 8.545 1.00 93.06 78 GLN A CA 1
ATOM 592 C C . GLN A 1 78 ? -6.730 -17.459 7.290 1.00 93.06 78 GLN A C 1
ATOM 594 O O . GLN A 1 78 ? -7.380 -18.45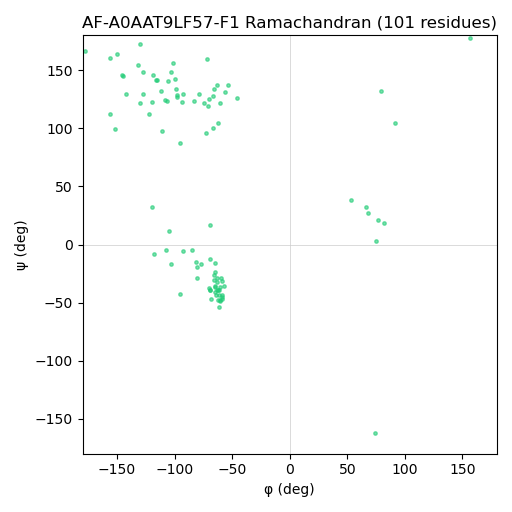4 6.968 1.00 93.06 78 GLN A O 1
ATOM 599 N N . GLY A 1 79 ? -5.697 -17.020 6.564 1.00 91.06 79 GLY A N 1
ATOM 600 C CA . GLY A 1 79 ? -5.307 -17.615 5.284 1.00 91.06 79 GLY A CA 1
ATOM 601 C C . GLY A 1 79 ? -6.328 -17.395 4.163 1.00 91.06 79 GLY A C 1
ATOM 602 O O . GLY A 1 79 ? -6.411 -18.220 3.264 1.00 91.06 79 GLY A O 1
ATOM 603 N N . LYS A 1 80 ? -7.106 -16.308 4.234 1.00 91.69 80 LYS A N 1
ATOM 604 C CA . LYS A 1 80 ? -8.198 -15.939 3.313 1.00 91.69 80 LYS A CA 1
ATOM 605 C C . LYS A 1 80 ? -7.946 -14.600 2.623 1.00 91.69 80 LYS A C 1
ATOM 607 O O . LYS A 1 80 ? -8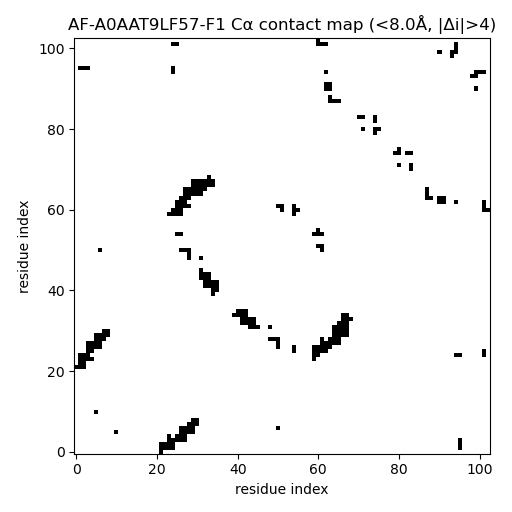.860 -13.806 2.384 1.00 91.69 80 LYS A O 1
ATOM 612 N N . ILE A 1 81 ? -6.682 -14.280 2.368 1.00 85.31 81 ILE A N 1
ATOM 613 C CA . ILE A 1 81 ? -6.276 -12.975 1.835 1.00 85.31 81 ILE A CA 1
ATOM 614 C C . ILE A 1 81 ? -6.924 -12.671 0.474 1.00 85.31 81 ILE A C 1
ATOM 616 O O . ILE A 1 81 ? -7.204 -11.518 0.154 1.00 85.31 81 ILE A O 1
ATOM 620 N N . GLU A 1 82 ? -7.232 -13.710 -0.302 1.00 86.38 82 GLU A N 1
ATOM 621 C CA . GLU A 1 82 ? -7.928 -13.660 -1.585 1.00 86.38 82 GLU A CA 1
ATOM 622 C C . GLU A 1 82 ? -9.376 -13.166 -1.492 1.00 86.38 82 GLU A C 1
ATOM 624 O O . GLU A 1 82 ? -9.959 -12.786 -2.511 1.00 86.38 82 GLU A O 1
ATOM 629 N N . GLU A 1 83 ? -9.968 -13.139 -0.297 1.00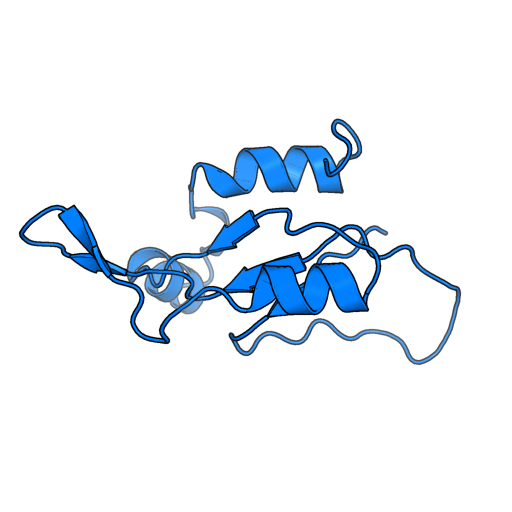 89.06 83 GLU A N 1
ATOM 630 C CA . GLU A 1 83 ? -11.295 -12.568 -0.058 1.00 89.06 83 GLU A CA 1
ATOM 631 C C . GLU A 1 83 ? -11.243 -11.038 0.091 1.00 89.06 83 GLU A C 1
ATOM 633 O O . GLU A 1 83 ? -12.271 -10.370 -0.042 1.00 89.06 83 GLU A O 1
ATOM 638 N N . TYR A 1 84 ? -10.059 -10.449 0.303 1.00 87.56 84 TYR A N 1
ATOM 639 C CA . TYR A 1 84 ? -9.923 -9.004 0.452 1.00 87.56 84 TYR A CA 1
ATOM 640 C C . TYR A 1 84 ? -10.284 -8.284 -0.857 1.00 87.56 84 TYR A C 1
ATOM 642 O O . TYR A 1 84 ? -9.878 -8.664 -1.963 1.00 87.56 84 TYR A O 1
ATOM 650 N N . ARG A 1 85 ? -11.095 -7.230 -0.745 1.00 84.50 85 ARG A N 1
ATOM 651 C CA . ARG A 1 85 ? -11.558 -6.413 -1.873 1.00 84.50 85 ARG A CA 1
ATOM 652 C C . ARG A 1 85 ? -11.327 -4.949 -1.547 1.00 84.50 85 ARG A C 1
ATOM 654 O O . ARG A 1 85 ? -11.877 -4.429 -0.583 1.00 84.50 85 ARG A O 1
ATOM 661 N N . ALA A 1 86 ? -10.552 -4.281 -2.390 1.00 81.00 86 ALA A N 1
ATOM 662 C CA . ALA A 1 86 ? -10.291 -2.857 -2.285 1.00 81.00 86 ALA A CA 1
ATOM 663 C C . ALA A 1 86 ? -10.163 -2.248 -3.681 1.00 81.00 86 ALA A C 1
ATOM 665 O O . ALA A 1 86 ? -9.637 -2.885 -4.593 1.00 81.00 86 ALA A O 1
ATOM 666 N N . ALA A 1 87 ? -10.622 -1.005 -3.843 1.00 76.81 87 ALA A N 1
ATOM 667 C CA . ALA A 1 87 ? -10.649 -0.332 -5.142 1.00 76.81 87 ALA A CA 1
ATOM 668 C C . ALA A 1 87 ? -9.259 -0.256 -5.806 1.00 76.81 87 ALA A C 1
ATOM 670 O O . ALA A 1 87 ? -9.152 -0.433 -7.015 1.00 76.81 87 ALA A O 1
ATOM 671 N N . PHE A 1 88 ? -8.190 -0.073 -5.019 1.00 76.12 88 PHE A N 1
ATOM 672 C CA . PHE A 1 88 ? -6.824 0.029 -5.547 1.00 76.12 88 PHE A CA 1
ATOM 673 C C . PHE A 1 88 ? -6.321 -1.281 -6.188 1.00 76.12 88 PHE A C 1
ATOM 675 O O . PHE A 1 88 ? -5.478 -1.234 -7.081 1.00 76.12 88 PHE A O 1
ATOM 682 N N . LEU A 1 89 ? -6.838 -2.449 -5.775 1.00 79.69 89 LEU A N 1
ATOM 683 C CA . LEU A 1 89 ? -6.415 -3.740 -6.333 1.00 79.69 89 LEU A CA 1
ATOM 684 C C . LEU A 1 89 ? -6.797 -3.880 -7.807 1.00 79.69 89 LEU A C 1
ATOM 686 O O . LEU A 1 89 ? -6.076 -4.543 -8.547 1.00 79.69 89 LEU A O 1
ATOM 690 N N . GLY A 1 90 ? -7.893 -3.246 -8.239 1.00 79.88 90 GLY A N 1
ATOM 691 C CA . GLY A 1 90 ? -8.322 -3.265 -9.638 1.00 79.88 90 GLY A CA 1
ATOM 692 C C . GLY A 1 90 ? -7.274 -2.637 -10.556 1.00 79.88 90 GLY A C 1
ATOM 693 O O . GLY A 1 90 ? -6.781 -3.301 -11.463 1.00 79.88 90 GLY A O 1
ATOM 694 N N . SER A 1 91 ? -6.856 -1.403 -10.262 1.00 80.62 91 SER A N 1
ATOM 695 C CA . SER A 1 91 ? -5.844 -0.700 -11.062 1.00 80.62 91 SER A CA 1
ATOM 696 C C . SER A 1 91 ? -4.485 -1.409 -11.044 1.00 80.62 91 SER A C 1
ATOM 698 O O . SER A 1 91 ? -3.832 -1.527 -12.080 1.00 80.62 91 SER A O 1
ATOM 700 N N . VAL A 1 92 ? -4.069 -1.948 -9.890 1.00 83.75 92 VAL A N 1
ATOM 701 C CA . VAL A 1 92 ? -2.822 -2.728 -9.791 1.00 83.75 92 VAL A CA 1
ATOM 702 C C . VAL A 1 92 ? -2.907 -4.013 -10.626 1.00 83.75 92 VAL A C 1
ATOM 704 O O . VAL A 1 92 ? -1.958 -4.334 -11.342 1.00 83.75 92 VAL A O 1
ATOM 707 N N . SER A 1 93 ? -4.034 -4.733 -10.582 1.00 84.00 93 SER A N 1
ATOM 708 C CA . SER A 1 93 ? -4.266 -5.948 -11.382 1.00 84.00 93 SER A CA 1
ATOM 709 C C . SER A 1 93 ? -4.161 -5.658 -12.879 1.00 84.00 93 SER A C 1
ATOM 711 O O . SER A 1 93 ? -3.469 -6.389 -13.585 1.00 84.00 93 SER A O 1
ATOM 713 N N . GLU A 1 94 ? -4.731 -4.555 -13.367 1.00 85.75 94 GLU A N 1
ATOM 714 C CA . GLU A 1 94 ? -4.625 -4.179 -14.782 1.00 85.75 94 GLU A CA 1
ATOM 715 C C . GLU A 1 94 ? -3.173 -3.936 -15.220 1.00 85.75 94 GLU A C 1
ATOM 717 O O . GLU A 1 94 ? -2.770 -4.368 -16.304 1.00 85.75 94 GLU A O 1
ATOM 722 N N . ILE A 1 95 ? -2.357 -3.305 -14.370 1.00 83.50 95 ILE A N 1
ATOM 723 C CA . ILE A 1 95 ? -0.930 -3.063 -14.634 1.00 83.50 95 ILE A CA 1
ATOM 724 C C . ILE A 1 95 ? -0.140 -4.380 -14.623 1.00 83.50 95 ILE A C 1
ATOM 726 O O . ILE A 1 95 ? 0.630 -4.667 -15.546 1.00 83.50 95 ILE A O 1
ATOM 730 N N . VAL A 1 96 ? -0.362 -5.227 -13.615 1.00 83.62 96 VAL A N 1
ATOM 731 C CA . VAL A 1 96 ? 0.309 -6.531 -13.485 1.00 83.62 96 VAL A CA 1
ATOM 732 C C . VAL A 1 96 ? -0.081 -7.470 -14.627 1.00 83.62 96 VAL A C 1
ATOM 734 O O . VAL A 1 96 ? 0.759 -8.182 -15.176 1.00 83.62 96 VAL A O 1
ATOM 737 N N . GLU A 1 97 ? -1.319 -7.429 -15.097 1.00 84.38 97 GLU A N 1
ATOM 738 C CA . GLU A 1 97 ? -1.761 -8.212 -16.252 1.00 84.38 97 GLU A CA 1
ATOM 739 C C . GLU A 1 97 ? -1.299 -7.596 -17.579 1.00 84.38 97 GLU A C 1
ATOM 741 O O . GLU A 1 97 ? -1.149 -8.297 -18.576 1.00 84.38 97 GLU A O 1
ATOM 746 N N . GLY A 1 98 ? -0.883 -6.325 -17.577 1.00 81.31 98 GLY A N 1
ATOM 747 C CA 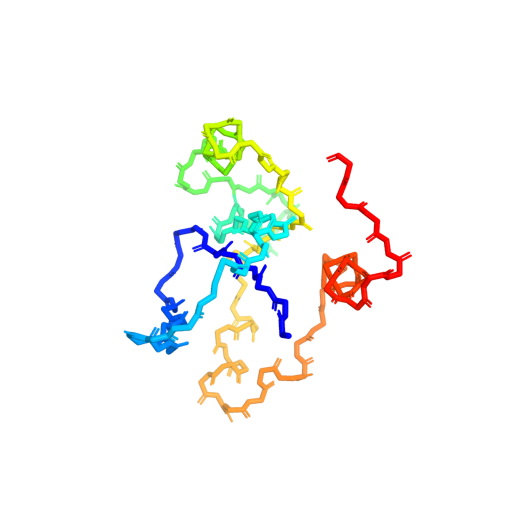. GLY A 1 98 ? -0.397 -5.609 -18.763 1.00 81.31 98 GLY A CA 1
ATOM 748 C C . GLY A 1 98 ? -1.523 -5.061 -19.627 1.00 81.31 98 GLY A C 1
ATOM 749 O O . GLY A 1 98 ? -1.306 -4.765 -20.798 1.00 81.31 98 GLY A O 1
ATOM 750 N N . ARG A 1 99 ? -2.717 -4.945 -19.044 1.00 80.44 99 ARG A N 1
ATOM 751 C CA . ARG A 1 99 ? -3.889 -4.297 -19.631 1.00 80.44 99 ARG A CA 1
ATOM 752 C C . ARG A 1 99 ? -3.832 -2.773 -19.480 1.00 80.44 99 ARG A C 1
ATOM 754 O O . ARG A 1 99 ? -4.469 -2.074 -20.258 1.00 80.44 99 ARG A O 1
ATOM 761 N N . ALA A 1 100 ? -3.024 -2.267 -18.545 1.00 78.69 100 ALA A N 1
ATOM 762 C CA . ALA A 1 100 ? -2.743 -0.846 -18.351 1.00 78.69 100 ALA A CA 1
ATOM 763 C C . ALA A 1 100 ? -1.232 -0.580 -18.220 1.00 78.69 100 ALA A C 1
ATOM 765 O O . ALA A 1 100 ? -0.467 -1.462 -17.821 1.00 78.69 100 ALA A O 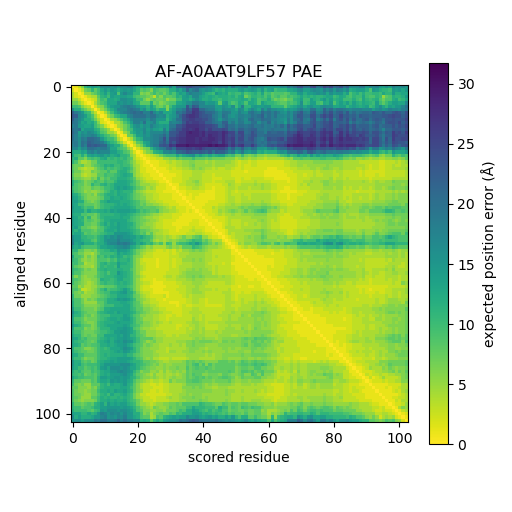1
ATOM 766 N N . ARG A 1 101 ? -0.796 0.642 -18.554 1.00 75.56 101 ARG A N 1
ATOM 767 C CA . ARG A 1 101 ? 0.559 1.125 -18.243 1.00 75.56 101 ARG A CA 1
ATOM 768 C C . ARG A 1 101 ? 0.515 2.006 -16.989 1.00 75.56 101 ARG A C 1
ATOM 770 O O . ARG A 1 101 ? -0.442 2.767 -16.858 1.00 75.56 101 ARG A O 1
ATOM 777 N N . PRO A 1 102 ? 1.534 1.940 -16.115 1.00 70.50 102 PRO A N 1
ATOM 778 C CA . PRO A 1 102 ? 1.747 2.962 -15.096 1.00 70.50 102 PRO A CA 1
ATOM 779 C C . PRO A 1 102 ? 1.864 4.331 -15.774 1.00 70.50 102 PRO A C 1
ATOM 781 O O . PRO A 1 102 ? 2.580 4.452 -16.772 1.00 70.50 102 PRO A O 1
ATOM 784 N N . SER A 1 103 ? 1.122 5.317 -15.276 1.00 62.19 103 SER A N 1
ATOM 785 C CA . SER A 1 103 ? 1.248 6.724 -15.675 1.00 62.19 103 SER A CA 1
ATOM 786 C C . SER A 1 103 ? 2.447 7.386 -15.021 1.00 62.19 103 SER A C 1
ATOM 788 O O . SER A 1 103 ? 2.711 7.040 -13.845 1.00 62.19 103 SER A O 1
#

Solvent-accessible surface area (backbone atoms only — not comparable to full-atom values): 6434 Å² total; per-residue (Å²): 136,78,51,76,48,66,46,82,56,99,72,88,89,83,87,70,103,66,83,77,95,70,69,78,64,24,34,29,30,34,54,52,28,34,64,40,91,86,79,64,50,78,41,48,87,81,48,78,84,58,48,61,63,51,18,62,75,69,77,40,29,65,52,38,66,36,60,56,48,70,65,57,53,54,25,48,79,68,74,40,52,87,72,65,82,58,78,51,56,55,59,37,47,33,38,69,72,61,78,41,77,75,113